Protein AF-A0A7K2X310-F1 (afdb_monomer_lite)

Structure (mmCIF, N/CA/C/O backbone):
data_AF-A0A7K2X310-F1
#
_entry.id   AF-A0A7K2X310-F1
#
loop_
_atom_site.group_PDB
_atom_site.id
_atom_site.type_symbol
_atom_site.label_atom_id
_atom_site.label_alt_id
_atom_site.label_comp_id
_atom_site.label_asym_id
_atom_site.label_entity_id
_atom_site.label_seq_id
_atom_site.pdbx_PDB_ins_code
_atom_site.Cartn_x
_atom_site.Cartn_y
_atom_site.Cartn_z
_atom_site.occupancy
_atom_site.B_iso_or_equiv
_atom_site.auth_seq_id
_atom_site.auth_comp_id
_atom_site.auth_asym_id
_atom_site.auth_atom_id
_atom_site.pdbx_PDB_model_num
ATOM 1 N N . MET A 1 1 ? 12.583 14.711 -14.463 1.00 59.09 1 MET A N 1
ATOM 2 C CA . MET A 1 1 ? 12.297 13.311 -14.075 1.00 59.09 1 MET A CA 1
ATOM 3 C C . MET A 1 1 ? 11.506 13.183 -12.759 1.00 59.09 1 MET A C 1
ATOM 5 O O . MET A 1 1 ? 10.588 12.383 -12.708 1.00 59.09 1 MET A O 1
ATOM 9 N N . VAL A 1 2 ? 11.742 14.027 -11.738 1.00 61.78 2 VAL A N 1
ATOM 10 C CA . VAL A 1 2 ? 11.078 13.963 -10.404 1.00 61.78 2 VAL A CA 1
ATOM 11 C C . VAL A 1 2 ? 9.536 14.052 -10.417 1.00 61.78 2 VAL A C 1
ATOM 13 O O . VAL A 1 2 ? 8.875 13.459 -9.568 1.00 61.78 2 VAL A O 1
ATOM 16 N N . ARG A 1 3 ? 8.929 14.760 -11.384 1.00 65.19 3 ARG A N 1
ATOM 17 C CA . ARG A 1 3 ? 7.457 14.884 -11.470 1.00 65.19 3 ARG A CA 1
ATOM 18 C C . ARG A 1 3 ? 6.748 13.553 -11.765 1.00 65.19 3 ARG A C 1
ATOM 20 O O . ARG A 1 3 ? 5.630 13.376 -11.298 1.00 65.19 3 ARG A O 1
ATOM 27 N N . GLY A 1 4 ? 7.387 12.639 -12.503 1.00 77.00 4 GLY A N 1
ATOM 28 C CA . GLY A 1 4 ? 6.824 11.315 -12.797 1.00 77.00 4 GLY A CA 1
ATOM 29 C C . GLY A 1 4 ? 6.738 10.455 -11.538 1.00 77.00 4 GLY A C 1
ATOM 30 O O . GLY A 1 4 ? 5.666 9.963 -11.207 1.00 77.00 4 GLY A O 1
ATOM 31 N N . VAL A 1 5 ? 7.837 10.404 -10.777 1.00 82.38 5 VAL A N 1
ATOM 32 C CA . VAL A 1 5 ? 7.934 9.681 -9.498 1.00 82.38 5 VAL A CA 1
ATOM 33 C C . VAL A 1 5 ? 6.860 10.133 -8.513 1.00 82.38 5 VAL A C 1
ATOM 35 O O . VAL A 1 5 ? 6.104 9.311 -8.007 1.00 82.38 5 VAL A O 1
ATOM 38 N N . ARG A 1 6 ? 6.719 11.450 -8.302 1.00 86.56 6 ARG A N 1
ATOM 39 C CA . ARG A 1 6 ? 5.704 11.991 -7.380 1.00 86.56 6 ARG A CA 1
ATOM 40 C C . ARG A 1 6 ? 4.284 11.563 -7.751 1.00 86.56 6 ARG A C 1
ATOM 42 O O . ARG A 1 6 ? 3.502 11.258 -6.863 1.00 86.56 6 ARG A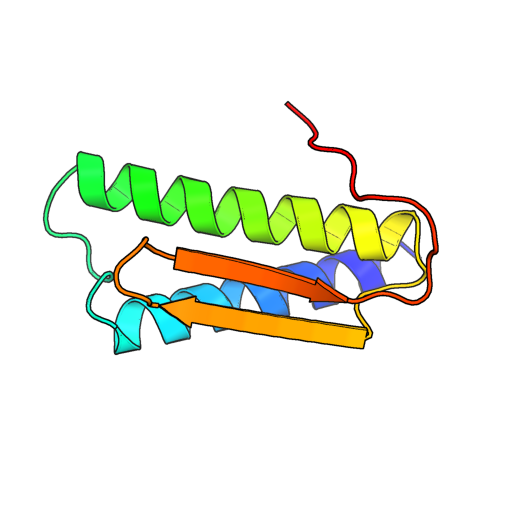 O 1
ATOM 49 N N . ARG A 1 7 ? 3.956 11.511 -9.047 1.00 90.62 7 ARG A N 1
ATOM 50 C CA . ARG A 1 7 ? 2.621 11.105 -9.508 1.00 90.62 7 ARG A CA 1
ATOM 51 C C . ARG A 1 7 ? 2.344 9.623 -9.248 1.00 90.62 7 ARG A C 1
ATOM 53 O O . ARG A 1 7 ? 1.228 9.289 -8.865 1.00 90.62 7 ARG A O 1
ATOM 60 N N . VAL A 1 8 ? 3.334 8.756 -9.466 1.00 91.75 8 VAL A N 1
ATOM 61 C CA . VAL A 1 8 ? 3.204 7.312 -9.208 1.00 91.75 8 VAL A CA 1
ATOM 62 C C . VAL A 1 8 ? 3.046 7.055 -7.711 1.00 91.75 8 VAL A C 1
ATOM 64 O O . VAL A 1 8 ? 2.102 6.382 -7.313 1.00 91.75 8 VAL A O 1
ATOM 67 N N . VAL A 1 9 ? 3.892 7.680 -6.885 1.00 93.50 9 VAL A N 1
ATOM 68 C CA . VAL A 1 9 ? 3.822 7.579 -5.419 1.00 93.50 9 VAL A CA 1
ATOM 69 C C . VAL A 1 9 ? 2.460 8.034 -4.892 1.00 93.50 9 VAL A C 1
ATOM 71 O O . VAL A 1 9 ? 1.825 7.288 -4.152 1.00 93.50 9 VAL A O 1
ATOM 74 N N . SER A 1 10 ? 1.972 9.210 -5.311 1.00 94.19 10 SER A N 1
ATOM 75 C CA . SER A 1 10 ? 0.646 9.695 -4.903 1.00 94.19 10 SER A CA 1
ATOM 76 C C . SER A 1 10 ? -0.461 8.715 -5.286 1.00 94.19 10 SER A C 1
ATOM 78 O O . SER A 1 10 ? -1.263 8.356 -4.438 1.00 94.19 10 SER A O 1
ATOM 80 N N . ARG A 1 11 ? -0.457 8.198 -6.521 1.00 95.00 11 ARG A N 1
ATOM 81 C CA . ARG A 1 11 ? -1.486 7.255 -6.977 1.00 95.00 11 ARG A CA 1
ATOM 82 C C . ARG A 1 11 ? -1.492 5.952 -6.171 1.00 95.00 11 ARG A C 1
ATOM 84 O O . ARG A 1 11 ? -2.564 5.465 -5.836 1.00 95.00 11 ARG A O 1
ATOM 91 N N . CYS A 1 12 ? -0.323 5.385 -5.865 1.00 95.31 12 CYS A N 1
ATOM 92 C CA . CYS A 1 12 ? -0.228 4.173 -5.046 1.00 95.31 12 CYS A CA 1
ATOM 93 C C . CYS A 1 12 ? -0.667 4.426 -3.598 1.00 95.31 12 CYS A C 1
ATOM 95 O O . CYS A 1 12 ? -1.331 3.578 -3.003 1.00 95.31 12 CYS A O 1
ATOM 97 N N . ARG A 1 13 ? -0.334 5.597 -3.041 1.00 95.94 13 ARG A N 1
ATOM 98 C CA . ARG A 1 13 ? -0.766 6.003 -1.700 1.00 95.94 13 ARG A CA 1
ATOM 99 C C . ARG A 1 13 ? -2.285 6.177 -1.625 1.00 95.94 13 ARG A C 1
ATOM 101 O O . ARG A 1 13 ? -2.894 5.638 -0.707 1.00 95.94 13 ARG A O 1
ATOM 108 N N . ASP A 1 14 ? -2.880 6.863 -2.597 1.00 96.94 14 ASP A N 1
ATOM 109 C CA . ASP A 1 14 ? -4.329 7.089 -2.661 1.00 96.94 14 ASP A CA 1
ATOM 110 C C . ASP A 1 14 ? -5.078 5.757 -2.813 1.00 96.94 14 ASP A C 1
ATOM 112 O O . ASP A 1 14 ? -5.979 5.461 -2.033 1.00 96.94 14 ASP A O 1
ATOM 116 N N . PHE A 1 15 ? -4.621 4.893 -3.725 1.00 96.56 15 PHE A N 1
ATOM 117 C CA . PHE A 1 15 ? -5.170 3.544 -3.886 1.00 96.56 15 PHE A CA 1
ATOM 118 C C . PHE A 1 15 ? -5.059 2.708 -2.601 1.00 96.56 15 PHE A C 1
ATOM 120 O O . PHE A 1 15 ? -5.986 1.991 -2.237 1.00 96.56 15 PHE A O 1
ATOM 127 N N . THR A 1 16 ? -3.943 2.817 -1.875 1.00 97.19 16 THR A N 1
ATOM 128 C CA . THR A 1 16 ? -3.787 2.130 -0.586 1.00 97.19 16 THR A CA 1
ATOM 129 C C . THR A 1 16 ? -4.797 2.635 0.438 1.00 97.19 16 THR A C 1
ATOM 131 O O . THR A 1 16 ? -5.406 1.825 1.128 1.00 97.19 16 THR A O 1
ATOM 134 N N . ALA A 1 17 ? -5.014 3.949 0.523 1.00 96.50 17 ALA A N 1
ATOM 135 C CA . ALA A 1 17 ? -6.008 4.518 1.429 1.00 96.50 17 ALA A CA 1
ATOM 136 C C . ALA A 1 17 ? -7.434 4.038 1.101 1.00 96.50 17 ALA A C 1
ATOM 138 O O . ALA A 1 17 ? -8.173 3.679 2.017 1.00 96.50 17 ALA A O 1
ATOM 139 N N . GLU A 1 18 ? -7.795 3.966 -0.184 1.00 97.50 18 GLU A N 1
ATOM 140 C CA . GLU A 1 18 ? -9.080 3.415 -0.640 1.00 97.50 18 GLU A CA 1
ATOM 141 C C . GLU A 1 18 ? -9.247 1.950 -0.210 1.00 97.50 18 GLU A C 1
ATOM 143 O O . GLU A 1 18 ? -10.234 1.596 0.430 1.00 97.50 18 GLU A O 1
ATOM 148 N N . VAL A 1 19 ? -8.242 1.108 -0.460 1.00 96.88 19 VAL A 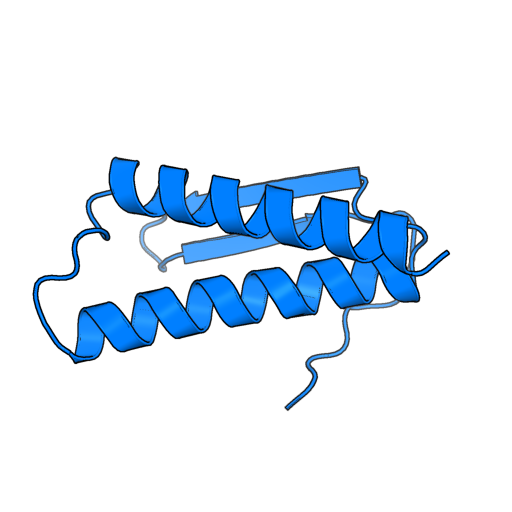N 1
ATOM 149 C CA . VAL A 1 19 ? -8.278 -0.316 -0.094 1.00 96.88 19 VAL A CA 1
ATOM 150 C C . VAL A 1 19 ? -8.341 -0.523 1.426 1.00 96.88 19 VAL A C 1
ATOM 152 O O . VAL A 1 19 ? -9.069 -1.392 1.908 1.00 96.88 19 VAL A O 1
ATOM 155 N N . LEU A 1 20 ? -7.612 0.278 2.208 1.00 96.19 20 LEU A N 1
ATOM 156 C CA . LEU A 1 20 ? -7.686 0.233 3.671 1.00 96.19 20 LEU A CA 1
ATOM 157 C C . LEU A 1 20 ? -9.074 0.644 4.185 1.00 96.19 20 LEU A C 1
ATOM 159 O O . LEU A 1 20 ? -9.555 0.064 5.160 1.00 96.19 20 LEU A O 1
ATOM 163 N N . ALA A 1 21 ? -9.736 1.604 3.535 1.00 95.94 21 ALA A N 1
ATOM 164 C CA . ALA A 1 21 ? -11.120 1.955 3.846 1.00 95.94 21 ALA A CA 1
ATOM 165 C C . ALA A 1 21 ? -12.082 0.804 3.515 1.00 95.94 21 ALA A C 1
ATOM 167 O O . ALA A 1 21 ? -12.884 0.424 4.368 1.00 95.94 21 ALA A O 1
ATOM 168 N N . ASP A 1 22 ? -11.937 0.180 2.346 1.00 96.25 22 ASP A N 1
ATOM 169 C CA . ASP A 1 22 ? -12.749 -0.973 1.933 1.00 96.25 22 ASP A CA 1
ATOM 170 C C . ASP A 1 22 ? -12.590 -2.172 2.879 1.00 96.25 22 ASP A C 1
ATOM 172 O O . ASP A 1 22 ? -13.542 -2.911 3.141 1.00 96.25 22 ASP A O 1
ATOM 176 N N . TRP A 1 23 ? -11.397 -2.360 3.444 1.00 95.00 23 TRP A N 1
ATOM 177 C CA . TRP A 1 23 ? -11.127 -3.388 4.453 1.00 95.00 23 TRP A CA 1
ATOM 178 C C . TRP A 1 23 ? -11.501 -2.979 5.882 1.00 95.00 23 TRP A C 1
ATOM 180 O O . TRP A 1 23 ? -11.306 -3.766 6.811 1.00 95.00 23 TRP A O 1
ATOM 190 N N . GLY A 1 24 ? -12.039 -1.774 6.077 1.00 93.75 24 GLY A N 1
ATOM 191 C CA . GLY A 1 24 ? -12.521 -1.280 7.365 1.00 93.75 24 GLY A CA 1
ATOM 192 C C . GLY A 1 24 ? -11.426 -0.837 8.338 1.00 93.75 24 GLY A C 1
ATOM 193 O O . GLY A 1 24 ? -11.694 -0.719 9.533 1.00 93.75 24 GLY A O 1
ATOM 194 N N . TRP A 1 25 ? -10.205 -0.598 7.854 1.00 93.50 25 TRP A N 1
ATOM 195 C CA . TRP A 1 25 ? -9.122 -0.000 8.646 1.00 93.50 25 TRP A CA 1
ATOM 196 C C . TRP A 1 25 ? -9.300 1.514 8.788 1.00 93.50 25 TRP A C 1
ATOM 198 O O . TRP A 1 25 ? -8.845 2.094 9.772 1.00 93.50 25 TRP A O 1
ATOM 208 N N . LEU A 1 26 ? -9.986 2.141 7.825 1.00 93.38 26 LEU A N 1
ATOM 209 C CA . LEU A 1 26 ? -10.359 3.550 7.857 1.00 93.38 26 LEU A CA 1
ATOM 210 C C . LEU A 1 26 ? -11.891 3.732 7.959 1.00 93.38 26 LEU A C 1
ATOM 212 O O . LEU A 1 26 ? -12.632 3.007 7.295 1.00 93.38 26 LEU A O 1
ATOM 216 N N . PRO A 1 27 ? -12.380 4.709 8.753 1.00 93.44 27 PRO A N 1
ATOM 217 C CA . PRO A 1 27 ? -11.598 5.516 9.688 1.00 93.44 27 PRO A CA 1
ATOM 218 C C . PRO A 1 27 ? -11.082 4.655 10.849 1.00 93.44 27 PRO A C 1
ATOM 220 O O . PRO A 1 27 ? -11.778 3.758 11.337 1.00 93.44 27 PRO A O 1
ATOM 223 N N . ALA A 1 28 ? -9.858 4.939 11.291 1.00 93.44 28 ALA A N 1
ATOM 224 C CA . ALA A 1 28 ? -9.293 4.282 12.456 1.00 93.44 28 ALA A CA 1
ATOM 225 C C . ALA A 1 28 ? -10.131 4.614 13.702 1.00 93.44 28 ALA A C 1
ATOM 227 O O . ALA A 1 28 ? -10.701 5.696 13.829 1.00 93.44 28 ALA A O 1
ATOM 228 N N . ARG A 1 29 ? -10.250 3.647 14.617 1.00 93.69 29 ARG A N 1
ATOM 229 C CA . ARG A 1 29 ? -11.077 3.770 15.835 1.00 93.69 29 ARG A CA 1
ATOM 230 C C . ARG A 1 29 ? -10.249 3.967 17.108 1.00 93.69 29 ARG A C 1
ATOM 232 O O . ARG A 1 29 ? -10.803 3.929 18.204 1.00 93.69 29 ARG A O 1
ATOM 239 N N . SER A 1 30 ? -8.934 4.106 16.966 1.00 96.12 30 SER A N 1
ATOM 240 C CA . SER A 1 30 ? -7.971 4.307 18.050 1.00 96.12 30 SER A CA 1
ATOM 241 C C . SER A 1 30 ? -6.690 4.940 17.511 1.00 96.12 30 SER A C 1
ATOM 243 O O . SER A 1 30 ? -6.368 4.749 16.339 1.00 96.12 30 SER A O 1
ATOM 245 N N . GLU A 1 31 ? -5.926 5.600 18.383 1.00 95.75 31 GLU A N 1
ATOM 246 C CA . GLU A 1 31 ? -4.610 6.182 18.057 1.00 95.75 31 GLU A CA 1
ATOM 247 C C . GLU A 1 31 ? -3.662 5.129 17.467 1.00 95.75 31 GLU A C 1
ATOM 249 O O . GLU A 1 31 ? -3.091 5.313 16.401 1.00 95.75 31 GLU A O 1
ATOM 254 N N . ALA A 1 32 ? -3.599 3.941 18.074 1.00 94.31 32 ALA A N 1
ATOM 255 C CA . ALA A 1 32 ? -2.793 2.843 17.541 1.00 94.31 32 ALA A CA 1
ATOM 256 C C . ALA A 1 32 ? -3.292 2.334 16.169 1.00 94.31 32 ALA A C 1
ATOM 258 O O . ALA A 1 32 ? -2.567 1.644 15.454 1.00 94.31 32 ALA A O 1
ATOM 259 N N . GLY A 1 33 ? -4.560 2.563 15.820 1.00 94.25 33 GLY A N 1
ATOM 260 C CA . GLY A 1 33 ? -5.086 2.291 14.483 1.00 94.25 33 GLY A CA 1
ATOM 261 C C . GLY A 1 33 ? -4.648 3.353 13.476 1.00 94.25 33 GLY A C 1
ATOM 262 O O . GLY A 1 33 ? -4.296 3.002 12.354 1.00 94.25 33 GLY A O 1
ATOM 263 N N . GLU A 1 34 ? -4.632 4.621 13.890 1.00 95.19 34 GLU A N 1
ATOM 264 C CA . GLU A 1 34 ? -4.145 5.748 13.087 1.00 95.19 34 GLU A CA 1
ATOM 265 C C . GLU A 1 34 ? -2.657 5.586 12.770 1.00 95.19 34 GLU A C 1
ATOM 267 O O . GLU A 1 34 ? -2.302 5.567 11.594 1.00 95.19 34 GLU A O 1
ATOM 272 N N . GLU A 1 35 ? -1.822 5.324 13.782 1.00 95.94 35 GLU A N 1
ATOM 273 C CA . GLU A 1 35 ? -0.383 5.066 13.612 1.00 95.94 35 GLU A CA 1
ATOM 274 C C . GLU A 1 35 ? -0.125 3.930 12.613 1.00 95.94 35 GLU A C 1
ATOM 276 O O . GLU A 1 35 ? 0.674 4.068 1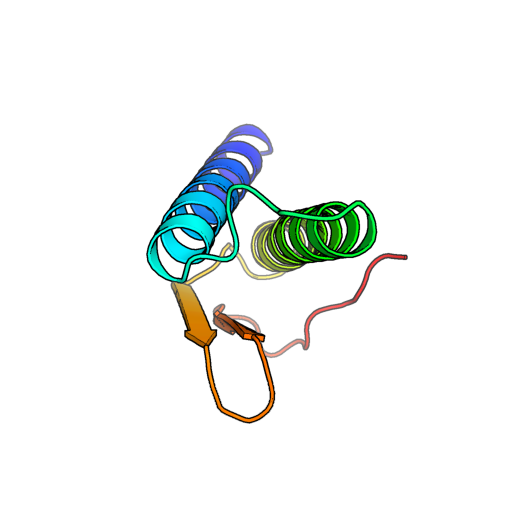1.693 1.00 95.94 35 GLU A O 1
ATOM 281 N N . ARG A 1 36 ? -0.873 2.819 12.714 1.00 93.25 36 ARG A N 1
ATOM 282 C CA . ARG A 1 36 ? -0.744 1.700 11.764 1.00 93.25 36 ARG A CA 1
ATOM 283 C C . ARG A 1 36 ? -1.085 2.101 10.333 1.00 93.25 36 ARG A C 1
ATOM 285 O O . ARG A 1 36 ? -0.460 1.598 9.403 1.00 93.25 36 ARG A O 1
ATOM 292 N N . VAL A 1 37 ? -2.098 2.942 10.131 1.00 95.12 37 VAL A N 1
ATOM 293 C CA . VAL A 1 37 ? -2.451 3.409 8.786 1.00 95.12 37 VAL A CA 1
ATOM 294 C C . VAL A 1 37 ? -1.382 4.364 8.256 1.00 95.12 37 VAL A C 1
ATOM 296 O O . VAL A 1 37 ? -0.994 4.247 7.093 1.00 95.12 37 VAL A O 1
ATOM 299 N N . GLU A 1 38 ? -0.871 5.267 9.089 1.00 95.50 38 GLU A N 1
ATOM 300 C CA . GLU A 1 38 ? 0.224 6.165 8.717 1.00 95.50 38 GLU A CA 1
ATOM 301 C C . GLU A 1 38 ? 1.485 5.394 8.325 1.00 95.50 38 GLU A C 1
ATOM 303 O O . GLU A 1 38 ? 2.031 5.648 7.247 1.00 95.50 38 GLU A O 1
ATOM 308 N N . ASP A 1 39 ? 1.875 4.394 9.118 1.00 94.25 39 ASP A N 1
ATOM 309 C CA . ASP A 1 39 ? 3.010 3.513 8.839 1.00 94.25 39 ASP A CA 1
ATOM 310 C C . ASP A 1 39 ? 2.857 2.816 7.486 1.00 94.25 39 ASP A C 1
ATOM 312 O O . ASP A 1 39 ? 3.781 2.795 6.674 1.00 94.25 39 ASP A O 1
ATOM 316 N N . VAL A 1 40 ? 1.671 2.278 7.190 1.00 93.88 40 VAL A N 1
ATOM 317 C CA . VAL A 1 40 ? 1.407 1.618 5.906 1.00 93.88 40 VAL A CA 1
ATOM 318 C C . VAL A 1 40 ? 1.529 2.598 4.739 1.00 93.88 40 VAL A C 1
ATOM 320 O O . VAL A 1 40 ? 2.164 2.281 3.730 1.00 93.88 40 VAL A O 1
ATOM 323 N N . LEU A 1 41 ? 0.947 3.793 4.853 1.00 95.38 41 LEU A N 1
ATOM 324 C CA . LEU A 1 41 ? 1.011 4.804 3.794 1.00 95.38 41 LEU A CA 1
ATOM 325 C C . LEU A 1 41 ? 2.437 5.337 3.592 1.00 95.38 41 LEU A C 1
ATOM 327 O O . LEU A 1 41 ? 2.822 5.642 2.454 1.00 95.38 41 LEU A O 1
ATOM 331 N N . LEU A 1 42 ? 3.226 5.429 4.665 1.00 95.12 42 LEU A N 1
ATOM 332 C CA . LEU A 1 42 ? 4.644 5.766 4.612 1.00 95.12 42 LEU A CA 1
ATOM 333 C C . LEU A 1 42 ? 5.434 4.665 3.897 1.00 95.12 42 LEU A C 1
ATOM 335 O O . LEU A 1 42 ? 6.087 4.950 2.893 1.00 95.12 42 LEU A O 1
ATOM 339 N N . LEU A 1 43 ? 5.289 3.409 4.331 1.00 94.12 43 LEU A N 1
ATOM 340 C CA . LEU A 1 43 ? 5.963 2.252 3.737 1.00 94.12 43 LEU A CA 1
ATOM 341 C C . LEU A 1 43 ? 5.664 2.124 2.239 1.00 94.12 43 LEU A C 1
ATOM 343 O O . LEU A 1 43 ? 6.577 1.937 1.435 1.00 94.12 43 LEU A O 1
ATOM 347 N N . VAL A 1 44 ? 4.402 2.286 1.831 1.00 94.19 44 VAL A N 1
ATOM 348 C CA . VAL A 1 44 ? 4.021 2.304 0.409 1.00 94.19 44 VAL A CA 1
ATOM 349 C C . VAL A 1 44 ? 4.738 3.425 -0.336 1.00 94.19 44 VAL A C 1
ATOM 351 O O . VAL A 1 44 ? 5.281 3.201 -1.420 1.00 94.19 44 VAL A O 1
ATOM 354 N N . SER A 1 45 ? 4.763 4.629 0.238 1.00 94.38 45 SER A N 1
ATOM 355 C CA . SER A 1 45 ? 5.415 5.777 -0.393 1.00 94.38 45 SER A CA 1
ATOM 356 C C . SER A 1 45 ? 6.908 5.533 -0.594 1.00 94.38 45 SER A C 1
ATOM 358 O O . SER A 1 45 ? 7.445 5.853 -1.656 1.00 94.38 45 SER A O 1
ATOM 360 N N . GLU A 1 46 ? 7.575 4.934 0.387 1.00 93.19 46 GLU A N 1
ATOM 361 C CA . GLU A 1 46 ? 8.999 4.616 0.330 1.00 93.19 46 GLU A CA 1
ATOM 362 C C . GLU A 1 46 ? 9.317 3.519 -0.679 1.00 93.19 46 GLU A C 1
ATOM 364 O O . GLU A 1 46 ? 10.172 3.718 -1.543 1.00 93.19 46 GLU A O 1
ATOM 369 N N . VAL A 1 47 ? 8.617 2.383 -0.621 1.00 91.25 47 VAL A N 1
ATOM 370 C CA . VAL A 1 47 ? 8.881 1.251 -1.521 1.00 91.25 47 VAL A CA 1
ATOM 371 C C . VAL A 1 47 ? 8.632 1.653 -2.976 1.00 91.25 47 VAL A C 1
ATOM 373 O O . VAL A 1 47 ? 9.469 1.388 -3.839 1.00 91.25 47 VAL A O 1
ATOM 376 N N . VAL A 1 48 ? 7.549 2.385 -3.254 1.00 91.69 48 VAL A N 1
ATOM 377 C CA . VAL A 1 48 ? 7.262 2.892 -4.606 1.00 91.69 48 VAL A CA 1
ATOM 378 C C . VAL A 1 48 ? 8.288 3.940 -5.040 1.00 91.69 48 VAL A C 1
ATOM 380 O O . VAL A 1 48 ? 8.703 3.955 -6.201 1.00 91.69 48 VAL A O 1
ATOM 383 N N . THR A 1 49 ? 8.745 4.799 -4.123 1.00 91.56 49 THR A N 1
ATOM 384 C CA . THR A 1 49 ? 9.822 5.757 -4.413 1.00 91.56 49 THR A CA 1
ATOM 385 C C . THR A 1 49 ? 11.115 5.031 -4.773 1.00 91.56 49 THR A C 1
ATOM 387 O O . THR A 1 49 ? 11.763 5.406 -5.749 1.00 91.56 49 THR A O 1
ATOM 390 N N . ASN A 1 50 ? 11.474 3.975 -4.045 1.00 89.00 50 ASN A N 1
ATOM 391 C CA . ASN A 1 50 ? 12.651 3.167 -4.340 1.00 89.00 50 ASN A CA 1
ATOM 392 C C . ASN A 1 50 ? 12.556 2.514 -5.724 1.00 89.00 50 ASN A C 1
ATOM 394 O O . ASN A 1 50 ? 13.488 2.672 -6.511 1.00 89.00 50 ASN A O 1
ATOM 398 N N . ALA A 1 51 ? 11.425 1.886 -6.061 1.00 89.19 51 ALA A N 1
ATOM 399 C CA . ALA A 1 51 ? 11.200 1.317 -7.393 1.00 89.19 51 ALA A CA 1
ATOM 400 C C . ALA A 1 51 ? 11.332 2.389 -8.492 1.00 89.19 51 ALA A C 1
ATOM 402 O O . ALA A 1 51 ? 12.011 2.206 -9.500 1.00 89.19 51 ALA A O 1
ATOM 403 N N . CYS A 1 52 ? 10.759 3.575 -8.274 1.00 89.56 52 CYS A N 1
ATOM 404 C CA . CYS A 1 52 ? 10.858 4.695 -9.209 1.00 89.56 52 CYS A CA 1
ATOM 405 C C . CYS A 1 52 ? 12.283 5.235 -9.392 1.00 89.56 52 CYS A C 1
ATOM 407 O O . CYS A 1 52 ? 12.654 5.618 -10.501 1.00 89.56 52 CYS A O 1
ATOM 409 N N . LEU A 1 53 ? 13.059 5.336 -8.313 1.00 87.81 53 LEU A N 1
ATOM 410 C CA . LEU A 1 53 ? 14.402 5.916 -8.350 1.00 87.81 53 LEU A CA 1
ATOM 411 C C . LEU A 1 53 ? 15.467 4.925 -8.817 1.00 87.81 53 LEU A C 1
ATOM 413 O O . LEU A 1 53 ? 16.477 5.352 -9.374 1.00 87.81 53 LEU A O 1
ATOM 417 N N . HIS A 1 54 ? 15.260 3.634 -8.566 1.00 84.88 54 HIS A N 1
ATOM 418 C CA . HIS A 1 54 ? 16.303 2.620 -8.705 1.00 84.88 54 HIS A CA 1
ATOM 419 C C . HIS A 1 54 ? 15.962 1.514 -9.710 1.00 84.88 54 HIS A C 1
ATOM 421 O O . HIS A 1 54 ? 16.881 0.867 -10.198 1.00 84.88 54 HIS A O 1
ATOM 427 N N . ALA A 1 55 ? 14.689 1.334 -10.073 1.00 82.62 55 ALA A N 1
ATOM 428 C CA . ALA A 1 55 ? 14.235 0.220 -10.907 1.00 82.62 55 ALA A CA 1
ATOM 429 C C . ALA A 1 55 ? 13.390 0.627 -12.127 1.00 82.62 55 ALA A C 1
ATOM 431 O O . ALA A 1 55 ? 12.770 -0.211 -12.772 1.00 82.62 55 ALA A O 1
ATOM 432 N N . GLY A 1 56 ? 13.347 1.920 -12.463 1.00 82.44 56 GLY A N 1
ATOM 433 C CA . GLY A 1 56 ? 12.561 2.422 -13.598 1.00 82.44 56 GLY A CA 1
ATOM 434 C C . GLY A 1 56 ? 11.061 2.585 -13.318 1.00 82.44 56 GLY A C 1
ATOM 435 O O . GLY A 1 56 ? 10.337 3.066 -14.190 1.00 82.44 56 GLY A O 1
ATOM 436 N N . GLY A 1 57 ? 10.612 2.288 -12.095 1.00 85.25 57 GLY A N 1
ATOM 437 C CA . GLY A 1 57 ? 9.217 2.369 -11.663 1.00 85.25 57 GLY A CA 1
ATOM 438 C C . GLY A 1 57 ? 8.587 1.001 -11.387 1.00 85.25 57 GLY A C 1
ATOM 439 O O . GLY A 1 57 ? 9.109 -0.015 -11.832 1.00 85.25 57 GLY A O 1
ATOM 440 N N . PRO A 1 58 ? 7.469 0.970 -10.642 1.00 88.12 58 PRO A N 1
ATOM 441 C CA . PRO A 1 58 ? 6.730 -0.261 -10.397 1.00 88.12 58 PRO A CA 1
ATOM 442 C C . PRO A 1 58 ? 5.999 -0.730 -11.664 1.00 88.12 58 PRO A C 1
ATOM 444 O O . PRO A 1 58 ? 5.322 0.063 -12.325 1.00 88.12 58 PRO A O 1
ATOM 447 N N . GLU A 1 59 ? 6.094 -2.021 -11.963 1.00 89.81 59 GLU A N 1
ATOM 448 C CA . GLU A 1 59 ? 5.288 -2.710 -12.978 1.00 89.81 59 GLU A CA 1
ATOM 449 C C . GLU A 1 59 ? 3.988 -3.254 -12.375 1.00 89.81 59 GLU A C 1
ATOM 451 O O . GLU A 1 59 ? 2.931 -3.191 -13.005 1.00 89.81 59 GLU A O 1
ATOM 456 N N . GLU A 1 60 ? 4.050 -3.720 -11.124 1.00 90.38 60 GLU A N 1
ATOM 457 C CA . GLU A 1 60 ? 2.904 -4.231 -10.375 1.00 90.38 60 GLU A CA 1
ATOM 458 C C . GLU A 1 60 ? 2.899 -3.690 -8.939 1.00 90.38 60 GLU A C 1
ATOM 460 O O . GLU A 1 60 ? 3.946 -3.530 -8.308 1.00 90.38 60 GLU A O 1
ATOM 465 N N . PHE A 1 61 ? 1.703 -3.409 -8.418 1.00 93.19 61 PHE A N 1
ATOM 466 C CA . PHE A 1 61 ? 1.471 -2.991 -7.038 1.00 93.19 61 PHE A CA 1
ATOM 467 C C . PHE A 1 61 ? 0.275 -3.766 -6.482 1.00 93.19 61 PHE A C 1
ATOM 469 O O . PHE A 1 61 ? -0.846 -3.600 -6.968 1.00 93.19 61 PHE A O 1
ATOM 476 N N . VAL A 1 62 ? 0.506 -4.609 -5.475 1.00 94.06 62 VAL A N 1
ATOM 477 C CA . VAL A 1 62 ? -0.514 -5.505 -4.914 1.00 94.06 62 VAL A CA 1
ATOM 478 C C . VAL A 1 62 ? -0.617 -5.309 -3.408 1.00 94.06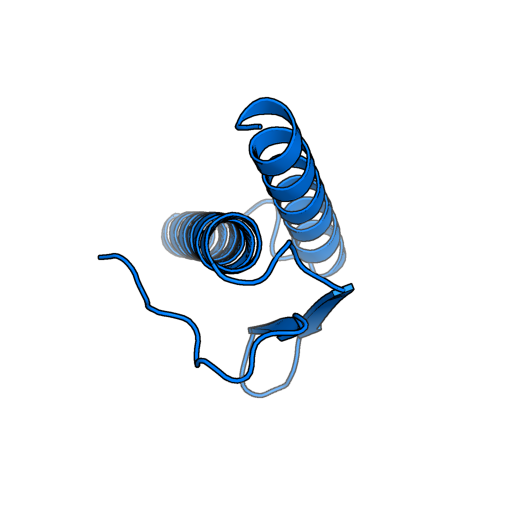 62 VAL A C 1
ATOM 480 O O . VAL A 1 62 ? 0.377 -5.323 -2.685 1.00 94.06 62 VAL A O 1
ATOM 483 N N . LEU A 1 63 ? -1.853 -5.181 -2.929 1.00 94.56 63 LEU A N 1
ATOM 484 C CA . LEU A 1 63 ? -2.190 -5.202 -1.512 1.00 94.56 63 LEU A CA 1
ATOM 485 C C . LEU A 1 63 ? -2.963 -6.484 -1.217 1.00 94.56 63 LEU A C 1
ATOM 487 O O . LEU A 1 63 ? -3.942 -6.800 -1.895 1.00 94.56 63 LEU A O 1
ATOM 491 N N . ARG A 1 64 ? -2.555 -7.218 -0.181 1.00 94.12 64 ARG A N 1
ATOM 492 C CA . ARG A 1 64 ? -3.273 -8.400 0.307 1.00 94.12 64 ARG A CA 1
ATOM 493 C C . ARG A 1 64 ? -3.503 -8.281 1.803 1.00 94.12 64 ARG A C 1
ATOM 495 O O . ARG A 1 64 ? -2.552 -8.153 2.566 1.00 94.12 64 ARG A O 1
ATOM 502 N N . ASN A 1 65 ? -4.758 -8.380 2.219 1.00 92.69 65 ASN A N 1
ATOM 503 C CA . ASN A 1 65 ? -5.116 -8.527 3.623 1.00 92.69 65 ASN A CA 1
ATOM 504 C C . ASN A 1 65 ? -5.341 -10.011 3.925 1.00 92.69 65 ASN A C 1
ATOM 506 O O . ASN A 1 65 ? -6.304 -10.610 3.445 1.00 92.69 65 ASN A O 1
ATOM 510 N N . GLY A 1 66 ? -4.410 -10.619 4.658 1.00 89.38 66 GLY A N 1
ATOM 511 C CA . GLY A 1 66 ? -4.436 -12.036 5.003 1.00 89.38 66 GLY A CA 1
ATOM 512 C C . GLY A 1 66 ? -4.495 -12.271 6.509 1.00 89.38 66 GLY A C 1
ATOM 513 O O . GLY A 1 66 ? -4.460 -11.347 7.315 1.00 89.38 66 GLY A O 1
ATOM 514 N N . ARG A 1 67 ? -4.527 -13.547 6.908 1.00 85.25 67 ARG A N 1
ATOM 515 C CA . ARG A 1 67 ? -4.503 -13.941 8.331 1.00 85.25 67 ARG A CA 1
ATOM 516 C C . ARG A 1 67 ? -3.232 -13.494 9.062 1.00 85.25 67 ARG A C 1
ATOM 518 O O . ARG A 1 67 ? -3.272 -13.308 10.270 1.00 85.25 67 ARG A O 1
ATOM 525 N N . GLU A 1 68 ? -2.131 -13.336 8.332 1.00 84.62 68 GLU A N 1
ATOM 526 C CA . GLU A 1 68 ? -0.825 -12.912 8.856 1.00 84.62 68 GLU A CA 1
ATOM 527 C C . GLU A 1 68 ? -0.654 -11.384 8.882 1.00 84.62 68 GLU A C 1
ATOM 529 O O . GLU A 1 68 ? 0.373 -10.890 9.337 1.00 84.62 68 GLU A O 1
ATOM 534 N N . GLY A 1 69 ? -1.655 -10.634 8.408 1.00 85.94 69 GLY A N 1
ATOM 535 C CA . GLY A 1 69 ? -1.633 -9.177 8.328 1.00 85.94 69 GLY A CA 1
ATOM 536 C C . GLY A 1 69 ? -1.665 -8.644 6.896 1.00 85.94 69 GLY A C 1
ATOM 537 O O . GLY A 1 69 ? -2.001 -9.353 5.940 1.00 85.94 69 GLY A O 1
ATOM 538 N N . LEU A 1 70 ? -1.333 -7.359 6.772 1.00 90.25 70 LEU A N 1
ATOM 539 C CA . LEU A 1 70 ? -1.233 -6.659 5.499 1.00 90.25 70 LEU A CA 1
ATOM 540 C C . LEU A 1 70 ? 0.079 -7.014 4.799 1.00 90.25 70 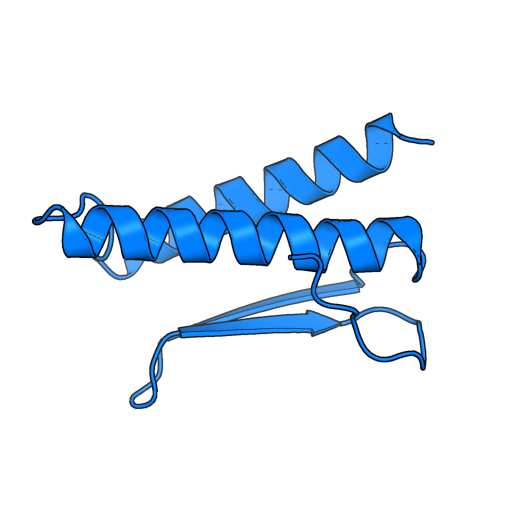LEU A C 1
ATOM 542 O O . LEU A 1 70 ? 1.160 -6.866 5.366 1.00 90.25 70 LEU A O 1
ATOM 546 N N . ARG A 1 71 ? -0.017 -7.405 3.533 1.00 92.06 71 ARG A N 1
ATOM 547 C CA . ARG A 1 71 ? 1.121 -7.589 2.641 1.00 92.06 71 ARG A CA 1
ATOM 548 C C . ARG A 1 71 ? 1.052 -6.569 1.508 1.00 92.06 71 ARG A C 1
ATOM 550 O O . ARG A 1 71 ? 0.041 -6.487 0.812 1.00 92.06 71 ARG A O 1
ATOM 557 N N . VAL A 1 72 ? 2.138 -5.818 1.345 1.00 90.25 72 VAL A N 1
ATOM 558 C CA . VAL A 1 72 ? 2.361 -4.864 0.253 1.00 90.25 72 VAL A CA 1
ATOM 559 C C . VAL A 1 72 ? 3.439 -5.445 -0.652 1.00 90.25 72 VAL A C 1
ATOM 561 O O . VAL A 1 72 ? 4.543 -5.731 -0.191 1.00 90.25 72 VAL A O 1
ATOM 564 N N . GLU A 1 73 ? 3.122 -5.642 -1.925 1.00 90.94 73 GLU A N 1
ATOM 565 C CA . GLU A 1 73 ? 4.049 -6.163 -2.929 1.00 90.94 73 GLU A CA 1
ATOM 566 C C . GLU A 1 73 ? 4.225 -5.120 -4.031 1.00 90.94 73 GLU A C 1
ATOM 568 O O . GLU A 1 73 ? 3.248 -4.584 -4.558 1.00 90.94 73 GLU A O 1
ATOM 573 N N . VAL A 1 74 ? 5.480 -4.836 -4.367 1.00 89.94 74 VAL A N 1
ATOM 574 C CA . VAL A 1 74 ? 5.856 -3.980 -5.491 1.00 89.94 74 VAL A CA 1
ATOM 575 C C . VAL A 1 74 ? 6.808 -4.783 -6.355 1.00 89.94 74 VAL A C 1
ATOM 577 O O . VAL A 1 74 ? 7.861 -5.197 -5.871 1.00 89.94 74 VAL A O 1
ATOM 580 N N . ALA A 1 75 ? 6.414 -5.035 -7.598 1.00 87.38 75 ALA A N 1
ATOM 581 C CA . ALA A 1 75 ? 7.275 -5.663 -8.588 1.00 87.38 75 ALA A CA 1
ATOM 582 C C . ALA A 1 75 ? 7.824 -4.586 -9.520 1.00 87.38 75 ALA A C 1
ATOM 584 O O . ALA A 1 75 ? 7.083 -3.710 -9.974 1.00 87.38 75 ALA A O 1
ATOM 585 N N . ASP A 1 76 ? 9.116 -4.655 -9.799 1.00 84.50 76 ASP A N 1
ATOM 586 C CA . ASP A 1 76 ? 9.805 -3.811 -10.762 1.00 84.50 76 ASP A CA 1
ATOM 587 C C . ASP A 1 76 ? 10.779 -4.662 -11.591 1.00 84.50 76 ASP A C 1
ATOM 589 O O . ASP A 1 76 ? 10.989 -5.845 -11.313 1.00 84.50 76 ASP A O 1
ATOM 593 N N . ALA A 1 77 ? 11.344 -4.074 -12.643 1.00 79.81 77 ALA A N 1
ATOM 594 C CA . ALA A 1 77 ? 12.235 -4.783 -13.559 1.00 79.81 77 ALA A CA 1
ATOM 595 C C . ALA A 1 77 ? 13.658 -4.993 -12.999 1.00 79.81 77 ALA A C 1
ATOM 597 O O . ALA A 1 77 ? 14.518 -5.538 -13.699 1.00 79.81 77 ALA A O 1
ATOM 598 N N . SER A 1 78 ? 13.951 -4.527 -11.780 1.00 76.19 78 SER A N 1
ATOM 599 C CA . SER A 1 78 ? 15.280 -4.631 -11.186 1.00 76.19 78 SER A CA 1
ATOM 600 C C . SER A 1 78 ? 15.486 -5.980 -10.508 1.00 76.19 78 SER A C 1
ATOM 602 O O . SER A 1 78 ? 14.626 -6.511 -9.813 1.00 76.19 78 SER A O 1
ATOM 604 N N . SER A 1 79 ? 16.690 -6.529 -10.654 1.00 72.00 79 SER A N 1
ATOM 605 C CA . SER A 1 79 ? 17.134 -7.690 -9.877 1.00 72.00 79 SER A CA 1
ATOM 606 C C . SER A 1 79 ? 17.636 -7.319 -8.475 1.00 72.00 79 SER A C 1
ATOM 608 O O . SER A 1 79 ? 18.019 -8.205 -7.710 1.00 72.00 79 SER A O 1
ATOM 610 N N . GLU A 1 80 ? 17.715 -6.025 -8.144 1.00 74.12 80 GLU A N 1
ATOM 611 C CA . GLU A 1 80 ? 18.165 -5.557 -6.831 1.00 74.12 80 GLU A CA 1
ATOM 612 C C . GLU A 1 80 ? 17.010 -5.536 -5.815 1.00 74.12 80 GLU A C 1
ATOM 614 O O . GLU A 1 80 ? 15.952 -4.983 -6.108 1.00 74.12 80 GLU A O 1
ATOM 619 N N . PRO A 1 81 ? 17.197 -6.071 -4.593 1.00 64.69 81 PRO A N 1
ATOM 620 C CA . PRO A 1 81 ? 16.164 -6.012 -3.566 1.00 64.69 81 PRO A CA 1
ATOM 621 C C . PRO A 1 81 ? 15.922 -4.567 -3.083 1.00 64.69 81 PRO A C 1
ATOM 623 O O . PRO A 1 81 ? 16.867 -3.769 -3.009 1.00 64.69 81 PRO A O 1
ATOM 626 N N . PRO A 1 82 ? 14.682 -4.224 -2.680 1.00 64.94 82 PRO A N 1
ATOM 627 C CA . PRO A 1 82 ? 14.356 -2.893 -2.185 1.00 64.94 82 PRO A CA 1
ATOM 628 C C . PRO A 1 82 ? 15.127 -2.561 -0.901 1.00 64.94 82 PRO A C 1
ATOM 630 O O . PRO A 1 82 ? 15.316 -3.400 -0.018 1.00 64.94 82 PRO A O 1
ATOM 633 N N . ARG A 1 83 ? 15.561 -1.300 -0.782 1.00 71.25 83 ARG A N 1
ATOM 634 C CA . ARG A 1 83 ? 16.281 -0.787 0.393 1.00 71.25 83 ARG A CA 1
ATOM 635 C C . ARG A 1 83 ? 15.339 0.012 1.282 1.00 71.25 83 ARG A C 1
ATOM 637 O O . ARG A 1 83 ? 14.892 1.081 0.882 1.00 71.25 83 ARG A O 1
ATOM 644 N N . VAL A 1 84 ? 15.078 -0.467 2.494 1.00 65.38 84 VAL A N 1
ATOM 645 C CA . VAL A 1 84 ? 14.330 0.310 3.496 1.00 65.38 84 VAL A CA 1
ATOM 646 C C . VAL A 1 84 ? 15.110 1.590 3.806 1.00 65.38 84 VAL A C 1
ATOM 648 O O . VAL A 1 84 ? 16.323 1.527 4.031 1.00 65.38 84 VAL A O 1
ATOM 651 N N . ARG A 1 85 ? 14.445 2.748 3.783 1.00 61.06 85 ARG A N 1
ATOM 652 C CA . ARG A 1 85 ? 15.035 4.007 4.245 1.00 61.06 85 ARG A CA 1
ATOM 653 C C . ARG A 1 85 ? 14.419 4.318 5.605 1.00 61.06 85 ARG A C 1
ATOM 655 O O . ARG A 1 85 ? 13.219 4.501 5.679 1.00 61.06 85 ARG A O 1
ATOM 662 N N . GLY A 1 86 ? 15.242 4.275 6.651 1.00 53.44 86 GLY A N 1
ATOM 663 C CA . GLY A 1 86 ? 14.879 4.716 8.002 1.00 53.44 86 GLY A CA 1
ATOM 664 C C . GLY A 1 86 ? 15.271 6.163 8.249 1.00 53.44 86 GLY A C 1
ATOM 665 O O . GLY A 1 86 ? 16.121 6.678 7.480 1.00 53.44 86 GLY A O 1
#

pLDDT: mean 88.14, std 10.2, range [53.44, 97.5]

Sequence (86 aa):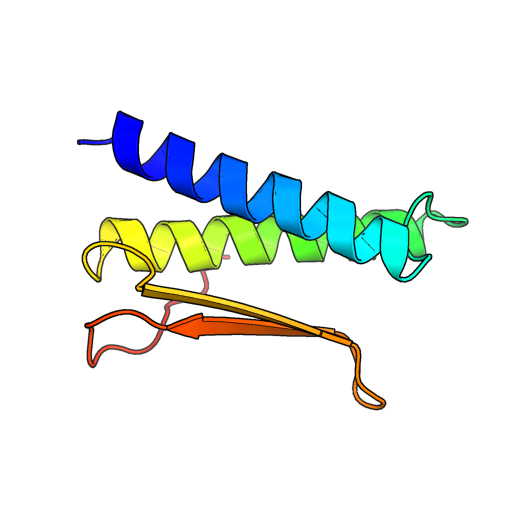
MVRGVRRVVSRCRDFTAEVLADWGWLPARSEAGEERVEDVLLLVSEVVTNACLHAGGPEEFVLRNGREGLRVEVADASSEPPRVRG

Radius of gyration: 13.31 Å; chains: 1; bounding box: 31×29×32 Å

Foldseek 3Di:
DVVVLVVQLVVQLVVLVVVCVVVVLPPPPDPVSVVVNVVVSVVSSQQQSQCVVPAVGFPDWDWDQDPVGIDTDTDGNDPDDGDDDD

Secondary structure (DSSP, 8-state):
-HHHHHHHHHHHHHHHHHHHHHTT-SS-SSHHHHHHHHHHHHHHHHHHHHHHHHSSSEEEEEEEEETTEEEEEEEES-SSPP----